Protein AF-A0A7S2DU13-F1 (afdb_monomer)

Sequence (129 aa):
AGAKNSLGYMYENGLGVLPDLTRAVVLYKEAAQAGDAGAQCTLGYFYHVGEGVPQNSKYASALYRRAADQGDPDALYNLGNMFRNGDGVPQSDINAVEMYRRADLRGHAGAQCNLGFMYEHGRGVSRHY

Radius of gyration: 15.71 Å; Cα contacts (8 Å, |Δi|>4): 223; chains: 1; bounding box: 40×24×46 Å

pLDDT: mean 88.92, std 13.11, range [37.81, 98.5]

Organism: NCBI:txid3111310

Foldseek 3Di:
DVVLQVVLVCLCVVPVHDNDNLSSLVSLVVCLVVQNLSSLQVNLVCLCVVPSHRNDQLSSLVSLVSSVVVLNLSSLQVNLVCLCVVRSHRNAQLSSLVSLVSSVVVVNPSSVVVNVVCVVVVGNHDPDD

Mean predicted aligned error: 5.62 Å

InterPro domains:
  IPR006597 Sel1-like repeat [PF08238] (3-36)
  IPR006597 Sel1-like repeat [PF08238] (39-72)
  IPR006597 Sel1-like repeat [PF08238] (73-103)
  IPR006597 Sel1-like repeat [PF08238] (111-127)
  IPR006597 Sel1-like repeat [SM00671] (1-36)
  IPR006597 Sel1-like repeat [SM00671] (37-72)
  IPR006597 Sel1-like repeat [SM00671] (73-108)
  IPR011990 Tetratricopeptide-like helical domain superfamily [G3DSA:1.25.40.10] (1-129)
  IPR050767 Sel1/AlgK [PTHR11102] (3-127)

Solvent-accessible surface area (backbone atoms only — not comparable to full-atom values): 6149 Å² total; per-residue (Å²): 105,66,70,39,36,56,50,16,52,22,18,59,69,36,60,94,40,75,63,33,49,61,60,14,50,52,31,16,51,56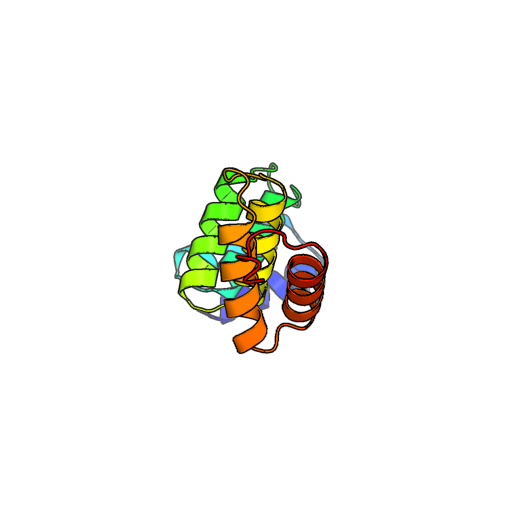,19,29,74,71,63,32,39,68,21,16,27,53,46,13,48,26,19,53,77,32,54,79,40,77,62,33,36,50,59,13,42,55,28,12,48,58,6,29,76,74,63,36,37,68,17,18,33,52,44,13,51,24,17,58,71,34,49,50,40,75,60,31,41,47,59,12,44,54,27,13,52,59,6,32,79,68,68,31,63,72,18,45,54,53,43,50,53,28,59,77,71,50,48,49,47,87,81,83,130

Structure (mmCIF, N/CA/C/O backbone):
data_AF-A0A7S2DU13-F1
#
_entry.id   AF-A0A7S2DU13-F1
#
loop_
_atom_site.group_PDB
_atom_site.id
_atom_site.type_symbol
_atom_site.label_atom_id
_atom_site.label_alt_id
_atom_site.label_comp_id
_atom_site.label_asym_id
_atom_site.label_entity_id
_atom_site.label_seq_id
_atom_site.pdbx_PDB_ins_code
_atom_site.Cartn_x
_atom_site.Cartn_y
_atom_site.Cartn_z
_atom_site.occupancy
_atom_site.B_iso_or_equiv
_atom_site.auth_seq_id
_atom_site.auth_comp_id
_atom_site.auth_asym_id
_atom_site.auth_atom_id
_atom_site.pdbx_PDB_model_num
ATOM 1 N N . ALA A 1 1 ? -16.622 -8.881 8.268 1.00 52.78 1 ALA A N 1
ATOM 2 C CA . ALA A 1 1 ? -15.420 -8.024 8.231 1.00 52.78 1 ALA A CA 1
ATOM 3 C C . ALA A 1 1 ? -15.768 -6.554 7.950 1.00 52.78 1 ALA A C 1
ATOM 5 O O . ALA A 1 1 ? -15.400 -5.715 8.760 1.00 52.78 1 ALA A O 1
ATOM 6 N N . GLY A 1 2 ? -16.580 -6.245 6.927 1.00 63.34 2 GLY A N 1
ATOM 7 C CA . GLY A 1 2 ? -16.814 -4.859 6.472 1.00 63.34 2 GLY A CA 1
ATOM 8 C C . GLY A 1 2 ? -17.403 -3.842 7.468 1.00 63.34 2 GLY A C 1
ATOM 9 O O . GLY A 1 2 ? -17.056 -2.672 7.388 1.00 63.34 2 GLY A O 1
ATOM 10 N N . ALA A 1 3 ? -18.220 -4.245 8.451 1.00 72.00 3 ALA A N 1
ATOM 11 C CA . ALA A 1 3 ? -18.885 -3.287 9.353 1.00 72.00 3 ALA A CA 1
ATOM 12 C C . ALA A 1 3 ? -17.912 -2.442 10.203 1.00 72.00 3 ALA A C 1
ATOM 14 O O . ALA A 1 3 ? -18.176 -1.271 10.466 1.00 72.00 3 ALA A O 1
ATOM 15 N N . LYS A 1 4 ? -16.774 -3.018 10.617 1.00 77.56 4 LYS A N 1
ATOM 16 C CA . LYS A 1 4 ? -15.765 -2.301 11.416 1.00 77.56 4 LYS A CA 1
ATOM 17 C C . LYS A 1 4 ? -14.946 -1.324 10.572 1.00 77.56 4 LYS A C 1
ATOM 19 O O . LYS A 1 4 ? -14.639 -0.241 11.052 1.00 77.56 4 LYS A O 1
ATOM 24 N N . ASN A 1 5 ? -14.651 -1.688 9.323 1.00 72.31 5 ASN A N 1
ATOM 25 C CA . ASN A 1 5 ? -13.990 -0.811 8.356 1.00 72.31 5 ASN A CA 1
ATOM 26 C C . ASN A 1 5 ? -14.880 0.412 8.053 1.00 72.31 5 ASN A C 1
ATOM 28 O O . ASN A 1 5 ? -14.458 1.549 8.239 1.00 72.31 5 ASN A O 1
ATOM 32 N N . SER A 1 6 ? -16.164 0.188 7.747 1.00 74.00 6 SER A N 1
ATOM 33 C CA . SER A 1 6 ? -17.121 1.277 7.507 1.00 74.00 6 SER A CA 1
ATOM 34 C C . SER A 1 6 ? -17.300 2.203 8.715 1.00 74.00 6 SER A C 1
ATOM 36 O O . SER A 1 6 ? -17.376 3.416 8.547 1.00 74.00 6 SER A O 1
ATOM 38 N N . LEU A 1 7 ? -17.331 1.664 9.939 1.00 71.25 7 LEU A N 1
ATOM 39 C CA . LEU A 1 7 ? -17.432 2.486 11.148 1.00 71.25 7 LEU A CA 1
ATOM 40 C C . LEU A 1 7 ? -16.138 3.270 11.429 1.00 71.25 7 LEU A C 1
ATOM 42 O O . LEU A 1 7 ? -16.205 4.420 11.859 1.00 71.25 7 LEU A O 1
ATOM 46 N N . GLY A 1 8 ? -14.972 2.677 11.152 1.00 71.25 8 GLY A N 1
ATOM 47 C CA . GLY A 1 8 ? -13.686 3.377 11.184 1.00 71.25 8 GLY A CA 1
ATOM 48 C C . GLY A 1 8 ? -13.683 4.580 10.241 1.00 71.25 8 GLY A C 1
ATOM 49 O O . GLY A 1 8 ? -13.372 5.686 10.672 1.00 71.25 8 GLY A O 1
ATOM 50 N N . TYR A 1 9 ? -14.158 4.389 9.009 1.00 73.12 9 TYR A N 1
ATOM 51 C CA . TYR A 1 9 ? -14.285 5.451 8.009 1.00 73.12 9 TYR A CA 1
ATOM 52 C C . TYR A 1 9 ? -15.236 6.577 8.446 1.00 73.12 9 TYR A C 1
ATOM 54 O O . TYR A 1 9 ? -14.969 7.755 8.200 1.00 73.12 9 TYR A O 1
ATOM 62 N N . MET A 1 10 ? -16.328 6.239 9.143 1.00 74.75 10 MET A N 1
ATOM 63 C CA . MET A 1 10 ? -17.248 7.235 9.704 1.00 74.75 10 MET A CA 1
ATOM 64 C C . MET A 1 10 ? -16.593 8.075 10.806 1.00 74.75 10 MET A C 1
ATOM 66 O O . MET A 1 10 ? -16.769 9.291 10.810 1.00 74.75 10 M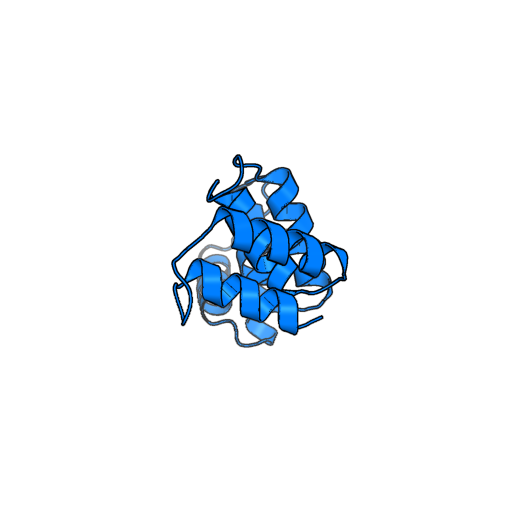ET A O 1
ATOM 70 N N . TYR A 1 11 ? -15.820 7.458 11.708 1.00 73.06 11 TYR A N 1
ATOM 71 C CA . TYR A 1 11 ? -15.066 8.183 12.740 1.00 73.06 11 TYR A CA 1
ATOM 72 C C . TYR A 1 11 ? -13.882 8.975 12.182 1.00 73.06 11 TYR A C 1
ATOM 74 O O . TYR A 1 11 ? -13.514 9.988 12.763 1.00 73.06 11 TYR A O 1
ATOM 82 N N . GLU A 1 12 ? -13.293 8.542 11.072 1.00 64.31 12 GLU A N 1
ATOM 83 C CA . GLU A 1 12 ? -12.244 9.282 10.367 1.00 64.31 12 GLU A CA 1
ATOM 84 C C . GLU A 1 12 ? -12.801 10.557 9.714 1.00 64.31 12 GLU A C 1
ATOM 86 O O . GLU A 1 12 ? -12.249 11.638 9.892 1.00 64.31 12 GLU A O 1
ATOM 91 N N . ASN A 1 13 ? -13.941 10.454 9.023 1.00 72.81 13 ASN A N 1
ATOM 92 C CA . ASN A 1 13 ? -14.504 11.547 8.218 1.00 72.81 13 ASN A CA 1
ATOM 93 C C . ASN A 1 13 ? -15.629 12.333 8.913 1.00 72.81 13 ASN A C 1
ATOM 95 O O . ASN A 1 13 ? -16.211 13.242 8.323 1.00 72.81 13 ASN A O 1
ATOM 99 N N . GLY A 1 14 ? -15.979 11.983 10.152 1.00 61.16 14 GLY A N 1
ATOM 100 C CA . GLY A 1 14 ? -17.073 12.620 10.888 1.00 61.16 14 GLY A CA 1
ATOM 101 C C . GLY A 1 14 ? -18.465 12.370 10.292 1.00 61.16 14 GLY A C 1
ATOM 102 O O . GLY A 1 14 ? -19.366 13.201 10.420 1.00 61.16 14 GLY A O 1
ATOM 103 N N . LEU A 1 15 ? -18.657 11.249 9.593 1.00 58.28 15 LEU A N 1
ATOM 104 C CA . LEU A 1 15 ? -19.912 10.944 8.905 1.00 58.28 15 LEU A CA 1
ATOM 105 C C . LEU A 1 15 ? -20.923 10.375 9.902 1.00 58.28 15 LEU A C 1
ATOM 107 O O . LEU A 1 15 ? -20.907 9.188 10.205 1.00 58.28 15 LEU A O 1
ATOM 111 N N . GLY A 1 16 ? -21.800 11.228 10.436 1.00 45.59 16 GLY A N 1
ATOM 112 C CA . GLY A 1 16 ? -22.842 10.832 11.396 1.00 45.59 16 GLY A CA 1
ATOM 113 C C . GLY A 1 16 ? -22.348 10.595 12.832 1.00 45.59 16 GLY A C 1
ATOM 114 O O . GLY A 1 16 ? -23.154 10.284 13.707 1.00 45.59 16 GLY A O 1
ATOM 115 N N . VAL A 1 17 ? -21.049 10.779 13.088 1.00 58.81 17 VAL A N 1
ATOM 116 C CA . VAL A 1 17 ? -20.391 10.769 14.406 1.00 58.81 17 VAL A CA 1
ATOM 117 C C . VAL A 1 17 ? -19.351 11.891 14.452 1.00 58.81 17 VAL A C 1
ATOM 119 O O . VAL A 1 17 ? -18.876 12.323 13.408 1.00 58.81 17 VAL A O 1
ATOM 122 N N . LEU A 1 18 ? -18.983 12.383 15.640 1.00 54.78 18 LEU A N 1
ATOM 123 C CA . LEU A 1 18 ? -17.847 13.308 15.750 1.00 54.78 18 LEU A CA 1
ATOM 124 C C . LEU A 1 18 ? -16.558 12.599 15.297 1.00 54.78 18 LEU A C 1
ATOM 126 O O . LEU A 1 18 ? -16.382 11.432 15.664 1.00 54.78 18 LEU A O 1
ATOM 130 N N . PRO A 1 19 ? -15.665 13.278 14.551 1.00 72.06 19 PRO A N 1
ATOM 131 C CA . PRO A 1 19 ? -14.370 12.715 14.207 1.00 72.06 19 PRO A CA 1
ATOM 132 C C . PRO A 1 19 ? -13.610 12.253 15.458 1.00 72.06 19 PRO A C 1
ATOM 134 O O . PRO A 1 19 ? -13.406 13.033 16.389 1.00 72.06 19 PRO A O 1
ATOM 137 N N . ASP A 1 20 ? -13.201 10.987 15.485 1.00 81.31 20 ASP A N 1
ATOM 138 C CA . ASP A 1 20 ? -12.404 10.393 16.562 1.00 81.31 20 ASP A CA 1
ATOM 139 C C . ASP A 1 20 ? -11.398 9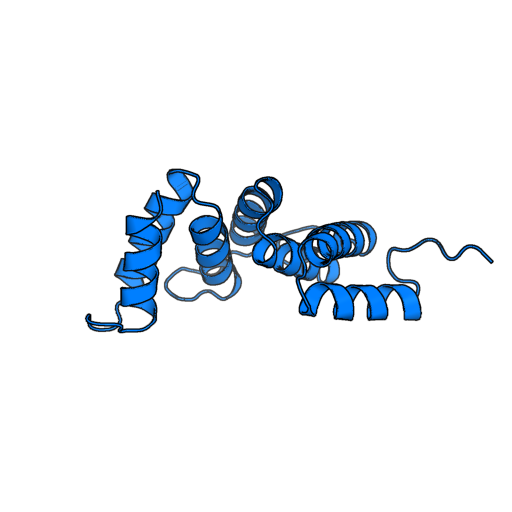.424 15.944 1.00 81.31 20 ASP A C 1
ATOM 141 O O . ASP A 1 20 ? -11.636 8.221 15.789 1.00 81.31 20 ASP A O 1
ATOM 145 N N . LEU A 1 21 ? -10.247 9.980 15.573 1.00 78.50 21 LEU A N 1
ATOM 146 C CA . LEU A 1 21 ? -9.179 9.234 14.924 1.00 78.50 21 LEU A CA 1
ATOM 147 C C . LEU A 1 21 ? -8.642 8.103 15.818 1.00 78.50 21 LEU A C 1
ATOM 149 O O . LEU A 1 21 ? -8.261 7.046 15.322 1.00 78.50 21 LEU A O 1
ATOM 153 N N . THR A 1 22 ? -8.661 8.275 17.145 1.00 84.44 22 THR A N 1
ATOM 154 C CA . THR A 1 22 ? -8.242 7.225 18.083 1.00 84.44 22 THR A CA 1
ATOM 155 C C . THR A 1 22 ? -9.183 6.023 18.012 1.00 84.44 22 THR A C 1
ATOM 157 O O . THR A 1 22 ? -8.715 4.884 17.921 1.00 84.44 22 THR A O 1
ATOM 160 N N . ARG A 1 23 ? -10.502 6.246 17.989 1.00 85.06 23 ARG A N 1
ATOM 161 C CA . ARG A 1 23 ? -11.485 5.166 17.802 1.00 85.06 23 ARG A CA 1
ATOM 162 C C . ARG A 1 23 ? -11.418 4.556 16.408 1.00 85.06 23 ARG A C 1
ATOM 164 O O . ARG A 1 23 ? -11.488 3.331 16.299 1.00 85.06 23 ARG A O 1
ATOM 171 N N . ALA A 1 24 ? -11.228 5.368 15.368 1.00 86.62 24 ALA A N 1
ATOM 172 C CA . ALA A 1 24 ? -11.055 4.877 14.004 1.00 86.62 24 ALA A CA 1
ATOM 173 C C . ALA A 1 24 ? -9.872 3.898 13.919 1.00 86.62 24 ALA A C 1
ATOM 175 O O . ALA A 1 24 ? -10.039 2.759 13.483 1.00 86.62 24 ALA A O 1
ATOM 176 N N . VAL A 1 25 ? -8.702 4.283 14.442 1.00 88.75 25 VAL A N 1
ATOM 177 C CA . VAL A 1 25 ? -7.501 3.433 14.498 1.00 88.75 25 VAL A CA 1
ATOM 178 C C . VAL A 1 25 ? -7.767 2.108 15.214 1.00 88.75 25 VAL A C 1
ATOM 180 O O . VAL A 1 25 ? -7.293 1.066 14.760 1.00 88.75 25 VAL A O 1
ATOM 183 N N . VAL A 1 26 ? -8.502 2.115 16.331 1.00 91.81 26 VAL A N 1
ATOM 184 C CA . VAL A 1 26 ? -8.846 0.879 17.056 1.00 91.81 26 VAL A CA 1
ATOM 185 C C . VAL A 1 26 ? -9.705 -0.041 16.186 1.00 91.81 26 VAL A C 1
ATOM 187 O O . VAL A 1 26 ? -9.383 -1.221 16.046 1.00 91.81 26 VAL A O 1
ATOM 190 N N . LEU A 1 27 ? -10.738 0.493 15.532 1.00 91.25 27 LEU A N 1
ATOM 191 C CA . LEU A 1 27 ? -11.609 -0.284 14.647 1.00 91.25 27 LEU A CA 1
ATOM 192 C C . LEU A 1 27 ? -10.855 -0.849 13.438 1.00 91.25 27 LEU A C 1
ATOM 194 O O . LEU A 1 27 ? -11.025 -2.025 13.104 1.00 91.25 27 LEU A O 1
ATOM 198 N N . TYR A 1 28 ? -9.974 -0.055 12.824 1.00 92.31 28 TYR A N 1
ATOM 199 C CA . TYR A 1 28 ? -9.125 -0.522 11.730 1.00 92.31 28 TYR A CA 1
ATOM 200 C C . TYR A 1 28 ? -8.126 -1.586 12.189 1.00 92.31 28 TYR A C 1
ATOM 202 O O . TYR A 1 28 ? -7.918 -2.555 11.465 1.00 92.31 28 TYR A O 1
ATOM 210 N N . LYS A 1 29 ? -7.553 -1.484 13.399 1.00 93.62 29 LYS A N 1
ATOM 211 C CA . LYS A 1 29 ? -6.708 -2.549 13.975 1.00 93.62 29 LYS A CA 1
ATOM 212 C C . LYS A 1 29 ? -7.465 -3.864 14.092 1.00 93.62 29 LYS A C 1
ATOM 214 O O . LYS A 1 29 ? -6.955 -4.891 13.650 1.00 93.62 29 LYS A O 1
ATOM 219 N N . GLU A 1 30 ? -8.675 -3.836 14.637 1.00 94.56 30 GLU A N 1
ATOM 220 C CA . GLU A 1 30 ? -9.496 -5.039 14.779 1.00 94.56 30 GLU A CA 1
ATOM 221 C C . GLU A 1 30 ? -9.900 -5.631 13.421 1.00 94.56 30 GLU A C 1
ATOM 223 O O . GLU A 1 30 ? -9.832 -6.845 13.226 1.00 94.56 30 GLU A O 1
ATOM 228 N N . ALA A 1 31 ? -10.303 -4.792 12.464 1.00 93.12 31 ALA A N 1
ATOM 229 C CA . ALA A 1 31 ? -10.669 -5.234 11.120 1.00 93.12 31 ALA A CA 1
ATOM 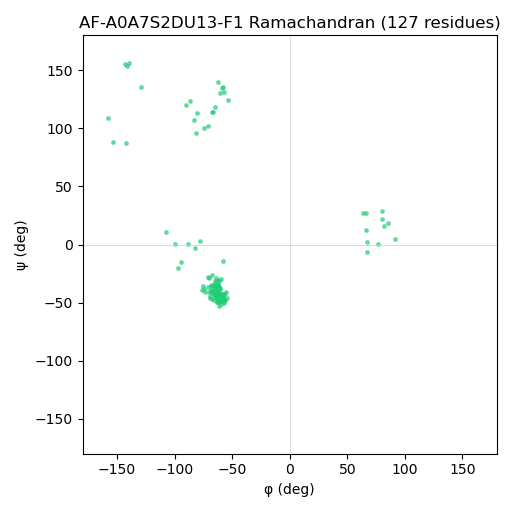230 C C . ALA A 1 31 ? -9.460 -5.796 10.352 1.00 93.12 31 ALA A C 1
ATOM 232 O O . ALA A 1 31 ? -9.559 -6.859 9.737 1.00 93.12 31 ALA A O 1
ATOM 233 N N . ALA A 1 32 ? -8.298 -5.147 10.457 1.00 93.94 32 ALA A N 1
ATOM 234 C CA . ALA A 1 32 ? -7.062 -5.599 9.832 1.00 93.94 32 ALA A CA 1
ATOM 235 C C . ALA A 1 32 ? -6.584 -6.945 10.400 1.00 93.94 32 ALA A C 1
ATOM 237 O O . ALA A 1 32 ? -6.129 -7.808 9.644 1.00 93.94 32 ALA A O 1
ATOM 238 N N . GLN A 1 33 ? -6.721 -7.145 11.718 1.00 94.81 33 GLN A N 1
ATOM 239 C CA . GLN A 1 33 ? -6.466 -8.428 12.385 1.00 94.81 33 GLN A CA 1
ATOM 240 C C . GLN A 1 33 ? -7.441 -9.521 11.936 1.00 94.81 33 GLN A C 1
ATOM 242 O O . GLN A 1 33 ? -7.044 -10.677 11.821 1.00 94.81 33 GLN A O 1
ATOM 247 N N . ALA A 1 34 ? -8.688 -9.158 11.628 1.00 95.25 34 ALA A N 1
ATOM 248 C CA . ALA A 1 34 ? -9.685 -10.064 11.060 1.00 95.25 34 ALA A CA 1
ATOM 249 C C . ALA A 1 34 ? -9.495 -10.336 9.553 1.00 95.25 34 ALA A C 1
ATOM 251 O O . ALA A 1 34 ? -10.313 -11.037 8.958 1.00 95.25 34 ALA A O 1
ATOM 252 N N . GLY A 1 35 ? -8.440 -9.796 8.933 1.00 94.00 35 GLY A N 1
ATOM 253 C CA . GLY A 1 35 ? -8.093 -10.048 7.535 1.00 94.00 35 GLY A CA 1
ATOM 254 C C . GLY A 1 35 ? -8.681 -9.061 6.527 1.00 94.00 35 GLY A C 1
ATOM 255 O O . GLY A 1 35 ? -8.474 -9.251 5.339 1.00 94.00 35 GLY A O 1
ATOM 256 N N . ASP A 1 36 ? -9.377 -8.005 6.954 1.00 96.81 36 ASP A N 1
ATOM 257 C CA . ASP A 1 36 ? -9.971 -7.027 6.033 1.00 96.81 36 ASP A CA 1
ATOM 258 C C . ASP A 1 36 ? -8.882 -6.239 5.279 1.00 96.81 36 ASP A C 1
ATOM 260 O O . ASP A 1 36 ? -8.107 -5.502 5.893 1.00 96.81 36 ASP A O 1
ATOM 264 N N . ALA A 1 37 ? -8.802 -6.416 3.955 1.00 95.75 37 ALA A N 1
ATOM 265 C CA . ALA A 1 37 ? -7.757 -5.813 3.123 1.00 95.75 37 ALA A CA 1
ATOM 266 C C . ALA A 1 37 ? -7.812 -4.276 3.122 1.00 95.75 37 ALA A C 1
ATOM 268 O O . ALA A 1 37 ? -6.774 -3.631 3.261 1.00 95.75 37 ALA A O 1
ATOM 269 N N . GLY A 1 38 ? -9.015 -3.696 3.059 1.00 92.44 38 GLY A N 1
ATOM 270 C CA . GLY A 1 38 ? -9.197 -2.246 3.119 1.00 92.44 38 GLY A CA 1
ATOM 271 C C . GLY A 1 38 ? -8.719 -1.682 4.457 1.00 92.44 38 GLY A C 1
ATOM 272 O O . GLY A 1 38 ? -7.929 -0.746 4.488 1.00 92.44 38 GLY A O 1
ATOM 273 N N . ALA A 1 39 ? -9.087 -2.316 5.574 1.00 95.31 39 ALA A N 1
ATOM 274 C CA . ALA A 1 39 ? -8.605 -1.900 6.888 1.00 95.31 39 ALA A CA 1
ATOM 275 C C . ALA A 1 39 ? -7.088 -2.077 7.057 1.00 95.31 39 ALA A C 1
ATOM 277 O O . ALA A 1 39 ? -6.449 -1.265 7.722 1.00 95.31 39 ALA A O 1
ATOM 278 N N . GLN A 1 40 ? -6.494 -3.121 6.469 1.00 98.12 40 GLN A N 1
ATOM 279 C CA . GLN A 1 40 ? -5.038 -3.279 6.425 1.00 98.12 40 GLN A CA 1
ATOM 280 C C . GLN A 1 40 ? -4.383 -2.139 5.636 1.00 98.12 40 GLN A C 1
ATOM 282 O O . GLN A 1 40 ? -3.382 -1.596 6.100 1.00 98.12 40 GLN A O 1
ATOM 287 N N . CYS A 1 41 ? -4.959 -1.743 4.497 1.00 96.81 41 CYS A N 1
ATOM 288 C CA . CYS A 1 41 ? -4.491 -0.609 3.706 1.00 96.81 41 CYS A CA 1
ATOM 289 C C . CYS A 1 41 ? -4.579 0.705 4.503 1.00 96.81 41 CYS A C 1
ATOM 291 O O . CYS A 1 41 ? -3.560 1.365 4.705 1.00 96.81 41 CYS A O 1
ATOM 293 N N . THR A 1 42 ? -5.746 1.036 5.064 1.00 95.50 42 THR A N 1
ATOM 294 C CA . THR A 1 42 ? -5.948 2.275 5.836 1.00 95.50 42 THR A CA 1
ATOM 295 C C . THR A 1 42 ? -5.088 2.330 7.096 1.00 95.50 42 THR A C 1
ATOM 297 O O . THR A 1 42 ? -4.451 3.341 7.386 1.00 95.50 42 THR A O 1
ATOM 300 N N . LEU A 1 43 ? -4.982 1.224 7.838 1.00 95.62 43 LEU A N 1
ATOM 301 C CA . LEU A 1 43 ? -4.092 1.168 8.995 1.00 95.62 43 LEU A CA 1
ATOM 302 C C . LEU A 1 43 ? -2.621 1.310 8.576 1.00 95.62 43 LEU A C 1
ATOM 304 O O . LEU A 1 43 ? -1.838 1.943 9.286 1.00 95.62 43 LEU A O 1
ATOM 308 N N . GLY A 1 44 ? -2.247 0.741 7.426 1.00 97.00 44 GLY A N 1
ATOM 309 C CA . GLY A 1 44 ? -0.937 0.933 6.813 1.00 97.00 44 GLY A CA 1
ATOM 310 C C . GLY A 1 44 ? -0.654 2.409 6.546 1.00 97.00 44 GLY A C 1
ATOM 311 O O . GLY A 1 44 ? 0.418 2.891 6.907 1.00 97.00 44 GLY A O 1
ATOM 312 N N . TYR A 1 45 ? -1.635 3.144 6.018 1.00 95.50 45 TYR A N 1
ATOM 313 C CA . TYR A 1 45 ? -1.547 4.590 5.814 1.00 95.50 45 TYR A CA 1
ATOM 314 C C . TYR A 1 45 ? -1.307 5.342 7.121 1.00 95.50 45 TYR A C 1
ATOM 316 O O . TYR A 1 45 ? -0.315 6.064 7.220 1.00 95.50 45 TYR A O 1
ATOM 324 N N . PHE A 1 46 ? -2.104 5.092 8.161 1.00 94.56 46 PHE A N 1
ATOM 325 C CA . PHE A 1 46 ? -1.923 5.750 9.459 1.00 94.56 46 PHE A CA 1
ATOM 326 C C . PHE A 1 46 ? -0.539 5.522 10.065 1.00 94.56 46 PHE A C 1
ATOM 328 O O . PHE A 1 46 ? 0.091 6.470 10.530 1.00 94.56 46 PHE A O 1
ATOM 335 N N . TYR A 1 47 ? -0.004 4.299 9.999 1.00 96.69 47 TYR A N 1
ATOM 336 C CA . TYR A 1 47 ? 1.372 4.046 10.432 1.00 96.69 47 TYR A CA 1
ATOM 337 C C . TYR A 1 47 ? 2.421 4.656 9.496 1.00 96.69 47 TYR A C 1
ATOM 339 O O . TYR A 1 47 ? 3.509 4.991 9.956 1.00 96.69 47 TYR A O 1
ATOM 347 N N . HIS A 1 48 ? 2.136 4.813 8.205 1.00 94.88 48 HIS A N 1
ATOM 348 C CA . HIS A 1 48 ? 3.070 5.416 7.258 1.00 94.88 48 HIS A CA 1
ATOM 349 C C . HIS A 1 48 ? 3.253 6.918 7.509 1.00 94.88 48 HIS A C 1
ATOM 351 O O . HIS A 1 48 ? 4.390 7.391 7.520 1.00 94.88 48 HIS A O 1
ATOM 357 N N . VAL A 1 49 ? 2.156 7.645 7.750 1.00 92.31 49 VAL A N 1
ATOM 358 C CA . VAL A 1 49 ? 2.176 9.104 7.960 1.00 92.31 49 VAL A CA 1
ATOM 359 C C . VAL A 1 49 ? 2.241 9.514 9.437 1.00 92.31 49 VAL A C 1
ATOM 361 O O . VAL A 1 49 ? 2.579 10.653 9.738 1.00 92.31 49 VAL A O 1
ATOM 364 N N . GLY A 1 50 ? 1.964 8.593 10.366 1.00 91.25 50 GLY A N 1
ATOM 365 C CA . GLY A 1 50 ? 1.940 8.868 11.806 1.00 91.25 50 GLY A CA 1
ATOM 366 C C . GLY A 1 50 ? 0.651 9.536 12.300 1.00 91.25 50 GLY A C 1
ATOM 367 O O . GLY A 1 50 ? 0.685 10.290 13.271 1.00 91.25 50 GLY A O 1
ATOM 368 N N . GLU A 1 51 ? -0.483 9.292 11.639 1.00 85.56 51 GLU A N 1
ATOM 369 C CA . GLU A 1 51 ? -1.775 9.881 1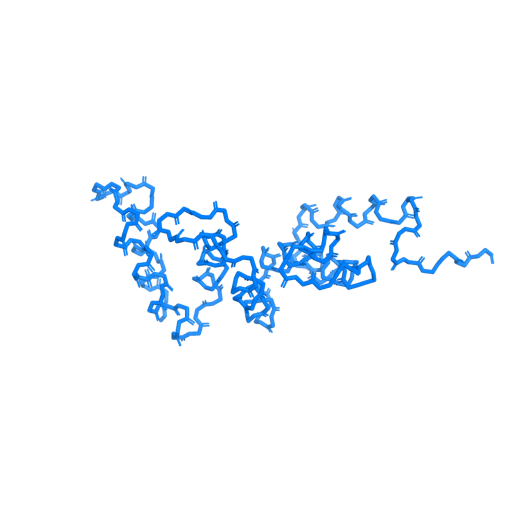2.008 1.00 85.56 51 GLU A CA 1
ATOM 370 C C . GLU A 1 51 ? -2.506 8.976 13.003 1.00 85.56 51 GLU A C 1
ATOM 372 O O . GLU A 1 51 ? -2.764 7.807 12.724 1.00 85.56 51 GLU A O 1
ATOM 377 N N . GLY A 1 52 ? -2.807 9.478 14.203 1.00 85.50 52 GLY A N 1
ATOM 378 C CA . GLY A 1 52 ? -3.506 8.704 15.243 1.00 85.50 52 GLY A CA 1
ATOM 379 C C . GLY A 1 52 ? -2.705 7.530 15.832 1.00 85.50 52 GLY A C 1
ATOM 380 O O . GLY A 1 52 ? -3.134 6.919 16.813 1.00 85.50 52 GLY A O 1
ATOM 381 N N . VAL A 1 53 ? -1.528 7.229 15.279 1.00 91.56 53 VAL A N 1
ATOM 382 C CA . VAL A 1 53 ? -0.542 6.252 15.757 1.00 91.56 53 VAL A CA 1
ATOM 383 C C . VAL A 1 53 ? 0.874 6.792 15.547 1.00 91.56 53 VAL A C 1
ATOM 385 O O . VAL A 1 53 ? 1.096 7.564 14.620 1.00 91.56 53 VAL A O 1
ATOM 388 N N . PRO A 1 54 ? 1.869 6.368 16.348 1.00 94.81 54 PRO A N 1
ATO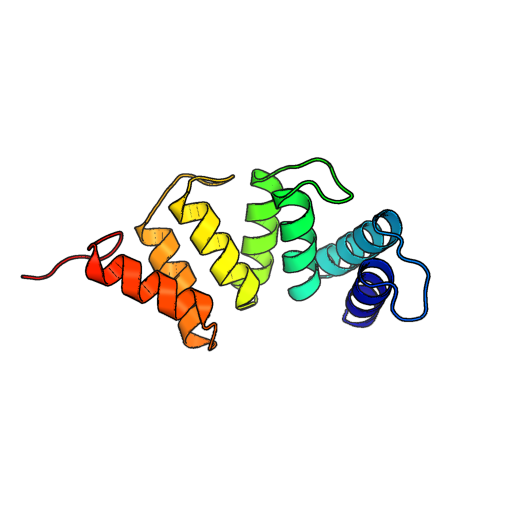M 389 C CA . PRO A 1 54 ? 3.261 6.690 16.063 1.00 94.81 54 PRO A CA 1
ATOM 390 C C . PRO A 1 54 ? 3.679 6.170 14.687 1.00 94.81 54 PRO A C 1
ATOM 392 O O . PRO A 1 54 ? 3.406 5.013 14.351 1.00 94.81 54 PRO A O 1
ATOM 395 N N . GLN A 1 55 ? 4.374 7.010 13.922 1.00 95.69 55 GLN A N 1
ATOM 396 C CA . GLN A 1 55 ? 4.868 6.647 12.600 1.00 95.69 55 GLN A CA 1
ATOM 397 C C . GLN A 1 55 ? 5.760 5.398 12.667 1.00 95.69 55 GLN A C 1
ATOM 399 O O . GLN A 1 55 ? 6.671 5.296 13.491 1.00 95.69 55 GLN A O 1
ATOM 404 N N . ASN A 1 56 ? 5.500 4.436 11.785 1.00 98.00 56 ASN A N 1
ATOM 405 C CA . ASN A 1 56 ? 6.262 3.205 11.652 1.00 98.00 56 ASN A CA 1
ATOM 406 C C . ASN A 1 56 ? 6.159 2.646 10.225 1.00 98.00 56 ASN A C 1
ATOM 408 O O . ASN A 1 56 ? 5.332 1.778 9.932 1.00 98.00 56 ASN A O 1
ATOM 412 N N . SER A 1 57 ? 7.056 3.092 9.343 1.00 97.31 57 SER A N 1
ATOM 413 C CA . SER A 1 57 ? 7.066 2.676 7.935 1.00 97.31 57 SER A CA 1
ATOM 414 C C . SER A 1 57 ? 7.297 1.171 7.748 1.00 97.31 57 SER A C 1
ATOM 416 O O . SER A 1 57 ? 6.772 0.587 6.806 1.00 97.31 57 SER A O 1
ATOM 418 N N . LYS A 1 58 ? 8.035 0.500 8.648 1.00 98.06 58 LYS A N 1
ATOM 419 C CA . LYS A 1 58 ? 8.227 -0.963 8.575 1.00 98.06 58 LYS A CA 1
ATOM 420 C C . LYS A 1 58 ? 6.936 -1.726 8.863 1.00 98.06 58 LYS A C 1
ATOM 422 O O . LYS A 1 58 ? 6.665 -2.750 8.246 1.00 98.06 58 LYS A O 1
ATOM 427 N N . TYR A 1 59 ? 6.145 -1.250 9.820 1.00 97.75 59 TYR A N 1
ATOM 428 C CA . TYR A 1 59 ? 4.859 -1.871 10.117 1.00 97.75 59 TYR A CA 1
ATOM 429 C C . TYR A 1 59 ? 3.818 -1.546 9.038 1.00 97.75 59 TYR A C 1
ATOM 431 O O . TYR A 1 59 ? 3.070 -2.429 8.623 1.00 97.75 59 TYR A O 1
ATOM 439 N N . ALA A 1 60 ? 3.834 -0.316 8.517 1.00 97.94 60 ALA A N 1
ATOM 440 C CA . ALA A 1 60 ? 3.009 0.083 7.382 1.00 97.94 60 ALA A CA 1
ATOM 441 C C . ALA A 1 60 ? 3.259 -0.792 6.144 1.00 97.94 60 ALA A C 1
ATOM 443 O O . ALA A 1 60 ? 2.308 -1.323 5.574 1.00 97.94 60 ALA A O 1
ATOM 444 N N . SER A 1 61 ? 4.522 -1.032 5.770 1.00 98.12 61 SER A N 1
ATOM 445 C CA . SER A 1 61 ? 4.845 -1.883 4.617 1.00 98.12 61 SER A CA 1
ATOM 446 C C . SER A 1 61 ? 4.373 -3.328 4.793 1.00 98.12 61 SER A C 1
ATOM 448 O O . SER A 1 61 ? 3.924 -3.951 3.830 1.00 98.12 61 SER A O 1
ATOM 450 N N . ALA A 1 62 ? 4.410 -3.858 6.019 1.00 98.38 62 ALA A N 1
ATOM 451 C CA . ALA A 1 62 ? 3.876 -5.180 6.330 1.00 98.38 62 ALA A CA 1
ATOM 452 C C . ALA A 1 62 ? 2.345 -5.239 6.191 1.00 98.38 62 ALA A C 1
ATOM 454 O O . ALA A 1 62 ? 1.815 -6.229 5.685 1.00 98.38 62 ALA A O 1
ATOM 455 N N . LEU A 1 63 ? 1.630 -4.192 6.610 1.00 98.38 63 LEU A N 1
ATOM 456 C CA . LEU A 1 63 ? 0.179 -4.091 6.438 1.00 98.38 63 LEU A CA 1
ATOM 457 C C . LEU A 1 63 ? -0.209 -3.958 4.962 1.00 98.38 63 LEU A C 1
ATOM 459 O O . LEU A 1 63 ? -1.051 -4.722 4.491 1.00 98.38 63 LEU A O 1
ATOM 463 N N . TYR A 1 64 ? 0.467 -3.084 4.212 1.00 98.44 64 TYR A N 1
ATOM 464 C CA . TYR A 1 64 ? 0.249 -2.972 2.772 1.00 98.44 64 TYR A CA 1
ATOM 465 C C . TYR A 1 64 ? 0.564 -4.269 2.039 1.00 98.44 64 TYR A C 1
ATOM 467 O O . TYR A 1 64 ? -0.176 -4.629 1.134 1.00 98.44 64 TYR A O 1
ATOM 475 N N . ARG A 1 65 ? 1.602 -5.019 2.439 1.00 98.38 65 ARG A N 1
ATOM 476 C CA . ARG A 1 65 ? 1.876 -6.344 1.861 1.00 98.38 65 ARG A CA 1
ATOM 477 C C . ARG A 1 65 ? 0.684 -7.281 2.021 1.00 98.38 65 ARG A C 1
ATOM 479 O O . ARG A 1 65 ? 0.263 -7.881 1.042 1.00 98.38 65 ARG A O 1
ATOM 486 N N . ARG A 1 66 ? 0.120 -7.371 3.229 1.00 98.12 66 ARG A N 1
ATOM 487 C CA . ARG A 1 66 ? -1.031 -8.245 3.504 1.00 98.12 66 ARG A CA 1
ATOM 488 C C . ARG A 1 66 ? -2.254 -7.857 2.672 1.00 98.12 66 ARG A C 1
ATOM 490 O O . ARG A 1 66 ? -2.900 -8.738 2.116 1.00 98.12 66 ARG A O 1
ATOM 497 N N . ALA A 1 67 ? -2.538 -6.563 2.538 1.00 97.88 67 ALA A N 1
ATOM 498 C CA . ALA A 1 67 ? -3.629 -6.079 1.692 1.00 97.88 67 ALA A CA 1
ATOM 499 C C . ALA A 1 67 ? -3.347 -6.316 0.193 1.00 97.88 67 ALA A C 1
ATOM 501 O O . ALA A 1 67 ? -4.211 -6.782 -0.548 1.00 97.88 67 ALA A O 1
ATOM 502 N N . ALA A 1 68 ? -2.109 -6.087 -0.250 1.00 97.31 68 ALA A N 1
ATOM 503 C CA . ALA A 1 68 ? -1.660 -6.311 -1.621 1.00 97.31 68 ALA A CA 1
ATOM 504 C C . ALA A 1 68 ? -1.717 -7.790 -2.039 1.00 97.31 68 ALA A C 1
ATOM 506 O O . ALA A 1 68 ? -2.040 -8.097 -3.191 1.00 97.31 68 ALA A O 1
ATOM 507 N N . ASP A 1 69 ? -1.430 -8.711 -1.117 1.00 97.56 69 ASP A N 1
ATOM 508 C CA . ASP A 1 69 ? -1.553 -10.157 -1.331 1.00 97.56 69 ASP A CA 1
ATOM 509 C C . ASP A 1 69 ? -3.020 -10.587 -1.490 1.00 97.56 69 ASP A C 1
ATOM 511 O O . ASP A 1 69 ? -3.308 -11.537 -2.214 1.00 97.56 69 ASP A O 1
ATOM 515 N N . GLN A 1 70 ? -3.955 -9.828 -0.912 1.00 97.06 70 GLN A N 1
ATOM 516 C CA . GLN A 1 70 ? -5.397 -9.963 -1.153 1.00 97.06 70 GLN A CA 1
ATOM 517 C C . GLN A 1 70 ? -5.870 -9.238 -2.426 1.00 97.06 70 GLN A C 1
ATOM 519 O O . GLN A 1 70 ? -7.034 -9.337 -2.808 1.00 97.06 70 GLN A O 1
ATOM 524 N N . GLY A 1 71 ? -4.966 -8.542 -3.118 1.00 94.75 71 GLY A N 1
ATOM 525 C CA . GLY A 1 71 ? -5.250 -7.851 -4.370 1.00 94.75 71 GLY A CA 1
ATOM 526 C C . GLY A 1 71 ? -5.822 -6.446 -4.211 1.00 94.75 71 GLY A C 1
ATOM 527 O O . GLY A 1 71 ? -6.386 -5.949 -5.182 1.00 94.75 71 GLY A O 1
ATOM 528 N N . ASP A 1 72 ? -5.676 -5.813 -3.046 1.00 97.44 72 ASP A N 1
ATOM 529 C CA . ASP A 1 72 ? -6.075 -4.418 -2.846 1.00 97.44 72 ASP A CA 1
ATOM 530 C C . ASP A 1 72 ? -5.213 -3.471 -3.719 1.00 97.44 72 ASP A C 1
ATOM 532 O O . ASP A 1 72 ? -3.980 -3.472 -3.593 1.00 97.44 72 ASP A O 1
ATOM 536 N N . PRO A 1 73 ? -5.817 -2.712 -4.656 1.00 96.31 73 PRO A N 1
ATOM 537 C CA . PRO A 1 73 ? -5.077 -1.897 -5.618 1.00 96.31 73 PRO A CA 1
ATOM 538 C C . PRO A 1 73 ? -4.355 -0.707 -4.974 1.00 96.31 73 PRO A C 1
ATOM 540 O O . PRO A 1 73 ? -3.240 -0.386 -5.394 1.00 96.31 73 PRO A O 1
ATOM 543 N N . ASP A 1 74 ? -4.940 -0.099 -3.941 1.00 96.62 74 ASP A N 1
ATOM 544 C CA . ASP A 1 74 ? -4.343 1.035 -3.230 1.00 96.62 74 ASP A CA 1
ATOM 545 C C . ASP A 1 74 ? -3.131 0.574 -2.414 1.00 96.62 74 ASP A C 1
ATOM 547 O O . ASP A 1 74 ? -2.071 1.204 -2.432 1.00 96.62 74 ASP A O 1
ATOM 551 N N . ALA A 1 75 ? -3.230 -0.585 -1.759 1.00 97.94 75 ALA A N 1
ATOM 552 C CA . ALA A 1 75 ? -2.118 -1.187 -1.036 1.00 97.94 75 ALA A CA 1
ATOM 553 C C . ALA A 1 75 ? -0.971 -1.582 -1.972 1.00 97.94 75 ALA A C 1
ATOM 555 O O . ALA A 1 75 ? 0.195 -1.360 -1.639 1.00 97.94 75 ALA A O 1
ATOM 556 N N . LEU A 1 76 ? -1.281 -2.130 -3.153 1.00 98.50 76 LEU A N 1
ATOM 557 C CA . LEU A 1 76 ? -0.285 -2.408 -4.190 1.00 98.50 76 LEU A CA 1
ATOM 558 C C . LEU A 1 76 ? 0.426 -1.122 -4.627 1.00 98.50 76 LEU A C 1
ATOM 560 O O . LEU A 1 76 ? 1.656 -1.079 -4.663 1.00 98.50 76 LEU A O 1
ATOM 564 N N . TYR A 1 77 ? -0.323 -0.056 -4.907 1.00 98.25 77 TYR A N 1
ATOM 565 C CA . TYR A 1 77 ? 0.245 1.236 -5.281 1.00 98.25 77 TYR A CA 1
ATOM 566 C C . TYR A 1 77 ? 1.139 1.824 -4.176 1.00 98.25 77 TYR A C 1
ATOM 568 O O . TYR A 1 77 ? 2.285 2.204 -4.436 1.00 98.25 77 TYR A O 1
ATOM 576 N N . ASN A 1 78 ? 0.659 1.842 -2.931 1.00 98.00 78 ASN A N 1
ATOM 577 C CA . ASN A 1 78 ? 1.397 2.375 -1.787 1.00 98.00 78 ASN A CA 1
ATOM 578 C C . ASN A 1 78 ? 2.670 1.574 -1.501 1.00 98.00 78 ASN A C 1
ATOM 580 O O . ASN A 1 78 ? 3.736 2.155 -1.294 1.00 98.00 78 ASN A O 1
ATOM 584 N N . LEU A 1 79 ? 2.604 0.246 -1.578 1.00 98.19 79 LEU A N 1
ATOM 585 C CA . LEU A 1 79 ? 3.775 -0.612 -1.434 1.00 98.19 79 LEU A CA 1
ATOM 586 C C . LEU A 1 79 ? 4.785 -0.412 -2.576 1.00 98.19 79 LEU A C 1
ATOM 588 O O . LEU A 1 79 ? 5.994 -0.461 -2.342 1.00 98.19 79 LEU A O 1
ATOM 592 N N . GLY A 1 80 ? 4.308 -0.140 -3.795 1.00 97.88 80 GLY A N 1
ATOM 593 C CA . GLY A 1 80 ? 5.152 0.261 -4.920 1.00 97.88 80 GLY A CA 1
ATOM 594 C C . GLY A 1 80 ? 5.910 1.562 -4.646 1.00 97.88 80 GLY A C 1
ATOM 595 O O . GLY A 1 80 ? 7.121 1.625 -4.869 1.00 97.88 80 GLY A O 1
ATOM 596 N N . ASN A 1 81 ? 5.237 2.571 -4.082 1.00 97.75 81 ASN A N 1
ATOM 597 C CA . ASN A 1 81 ? 5.879 3.825 -3.670 1.00 97.75 81 ASN A CA 1
ATOM 598 C C . ASN A 1 81 ? 6.943 3.584 -2.591 1.00 97.75 81 ASN A C 1
ATOM 600 O O . ASN A 1 81 ? 8.059 4.088 -2.713 1.00 97.75 81 ASN A O 1
ATOM 604 N N . MET A 1 82 ? 6.637 2.758 -1.586 1.00 98.19 82 MET A N 1
ATOM 605 C CA . MET A 1 82 ? 7.588 2.417 -0.523 1.00 98.19 82 MET A CA 1
ATOM 606 C C . MET A 1 82 ? 8.840 1.730 -1.070 1.00 98.19 82 MET A C 1
ATOM 608 O O . MET A 1 82 ? 9.950 2.091 -0.692 1.00 98.19 82 MET A O 1
ATOM 612 N N . PHE A 1 83 ? 8.694 0.796 -2.014 1.00 98.38 83 PHE A N 1
ATOM 613 C CA . PHE A 1 83 ? 9.845 0.195 -2.689 1.00 98.38 83 PHE A CA 1
ATOM 614 C C . PHE A 1 83 ? 10.638 1.193 -3.527 1.00 98.38 83 PHE A C 1
ATOM 616 O O . PHE A 1 83 ? 11.864 1.147 -3.516 1.00 98.38 83 PHE A O 1
ATOM 623 N N . ARG A 1 84 ? 9.974 2.105 -4.242 1.00 96.62 84 ARG A N 1
ATOM 624 C CA . ARG A 1 84 ? 10.660 3.116 -5.058 1.00 96.62 84 ARG A CA 1
ATOM 625 C C . ARG A 1 84 ? 11.525 4.051 -4.207 1.00 96.62 84 ARG A C 1
ATOM 627 O O . ARG A 1 84 ? 12.582 4.480 -4.671 1.00 96.62 84 ARG A O 1
ATOM 634 N N . ASN A 1 85 ? 11.071 4.355 -2.993 1.00 95.81 85 ASN A N 1
ATOM 635 C CA . ASN A 1 85 ? 11.705 5.315 -2.091 1.00 95.81 85 ASN A CA 1
ATOM 636 C C . ASN A 1 85 ? 12.622 4.667 -1.036 1.00 95.81 85 ASN A C 1
ATOM 638 O O . ASN A 1 85 ? 13.481 5.345 -0.484 1.00 95.81 85 ASN A O 1
ATOM 642 N N . GLY A 1 86 ? 12.458 3.372 -0.749 1.00 96.81 86 GLY A N 1
ATOM 643 C CA . GLY A 1 86 ? 13.145 2.706 0.363 1.00 96.81 86 GLY A CA 1
ATOM 644 C C . GLY A 1 86 ? 12.497 2.944 1.735 1.00 96.81 86 GLY A C 1
ATOM 645 O O . GLY A 1 86 ? 13.152 2.807 2.770 1.00 96.81 86 GLY A O 1
ATOM 646 N N . ASP A 1 87 ? 11.211 3.298 1.767 1.00 95.50 87 ASP A N 1
ATOM 647 C CA . ASP A 1 87 ? 10.497 3.641 2.997 1.00 95.50 87 ASP A CA 1
ATOM 648 C C . ASP A 1 87 ? 10.006 2.374 3.696 1.00 95.50 87 ASP A C 1
ATOM 650 O O . ASP A 1 87 ? 9.083 1.709 3.239 1.00 95.50 87 ASP A O 1
ATOM 654 N N . GLY A 1 88 ? 10.630 1.990 4.812 1.00 94.06 88 GLY A N 1
ATOM 655 C CA . GLY A 1 88 ? 10.224 0.799 5.575 1.00 94.06 88 GLY A CA 1
ATOM 656 C C . GLY A 1 88 ? 10.457 -0.546 4.867 1.00 94.06 88 GLY A C 1
ATOM 657 O O . GLY A 1 88 ? 10.136 -1.592 5.435 1.00 94.06 88 GLY A O 1
ATOM 658 N N . VAL A 1 89 ? 11.035 -0.528 3.665 1.00 97.31 89 VAL A N 1
ATOM 659 C CA . VAL A 1 89 ? 11.498 -1.672 2.866 1.00 97.31 89 VAL A CA 1
ATOM 660 C C . VAL A 1 89 ? 12.789 -1.280 2.141 1.00 97.31 89 VAL A C 1
ATOM 662 O O . VAL A 1 89 ? 12.996 -0.097 1.895 1.00 97.31 89 VAL A O 1
ATOM 665 N N . PRO A 1 90 ? 13.666 -2.227 1.767 1.00 97.81 90 PRO A N 1
ATOM 666 C CA . PRO A 1 90 ? 14.807 -1.908 0.913 1.00 97.81 90 PRO A CA 1
ATOM 667 C C . PRO A 1 90 ? 14.350 -1.306 -0.417 1.00 97.81 90 PRO A C 1
ATOM 669 O O . PRO A 1 90 ? 13.421 -1.826 -1.043 1.00 97.81 90 PRO A O 1
ATOM 672 N N . GLN A 1 91 ? 15.012 -0.234 -0.853 1.00 97.62 91 GLN A N 1
ATOM 673 C CA . GLN A 1 91 ? 14.697 0.411 -2.121 1.00 97.62 91 GLN A CA 1
ATOM 674 C C . GLN A 1 91 ? 14.900 -0.568 -3.288 1.00 97.62 91 GLN A C 1
ATOM 676 O O . GLN A 1 91 ? 15.935 -1.227 -3.386 1.00 97.62 91 GLN A O 1
ATOM 681 N N . SER A 1 92 ? 13.908 -0.677 -4.169 1.00 97.31 92 SER A N 1
ATOM 682 C CA . SER A 1 92 ? 13.950 -1.545 -5.343 1.00 97.31 92 SER A CA 1
ATOM 683 C C . SER A 1 92 ? 12.964 -1.073 -6.404 1.00 97.31 92 SER A C 1
ATOM 685 O O . SER A 1 92 ? 11.751 -1.248 -6.279 1.00 97.31 92 SER A O 1
ATOM 687 N N . ASP A 1 93 ? 13.496 -0.532 -7.497 1.00 95.69 93 ASP A N 1
ATOM 688 C CA . ASP A 1 93 ? 12.687 -0.131 -8.649 1.00 95.69 93 ASP A CA 1
ATOM 689 C C . ASP A 1 93 ? 12.019 -1.325 -9.336 1.00 95.69 93 ASP A C 1
ATOM 691 O O . ASP A 1 93 ? 10.908 -1.194 -9.840 1.00 95.69 93 ASP A O 1
ATOM 695 N N . ILE A 1 94 ? 12.662 -2.498 -9.314 1.00 96.00 94 ILE A N 1
ATOM 696 C CA . ILE A 1 94 ? 12.107 -3.742 -9.870 1.00 96.00 94 ILE A CA 1
ATOM 697 C C . ILE A 1 94 ? 10.838 -4.127 -9.106 1.00 96.00 94 ILE A C 1
ATOM 699 O O . ILE A 1 94 ? 9.785 -4.343 -9.708 1.00 96.00 94 ILE A O 1
ATOM 703 N N . ASN A 1 95 ? 10.912 -4.141 -7.772 1.00 96.19 95 ASN A N 1
ATOM 704 C CA . ASN A 1 95 ? 9.758 -4.477 -6.943 1.00 96.19 95 ASN A CA 1
ATOM 705 C C . ASN A 1 95 ? 8.676 -3.393 -7.038 1.00 96.19 95 ASN A C 1
ATOM 707 O O . ASN A 1 95 ? 7.490 -3.713 -7.041 1.00 96.19 95 ASN A O 1
ATOM 711 N N . ALA A 1 96 ? 9.064 -2.117 -7.148 1.00 97.50 96 ALA A N 1
ATOM 712 C CA . ALA A 1 96 ? 8.118 -1.024 -7.353 1.00 97.50 96 ALA A CA 1
ATOM 713 C C . ALA A 1 96 ? 7.322 -1.206 -8.655 1.00 97.50 96 ALA A C 1
ATOM 715 O O . ALA A 1 96 ? 6.093 -1.155 -8.633 1.00 97.50 96 ALA A O 1
ATOM 716 N N . VAL A 1 97 ? 8.006 -1.489 -9.770 1.00 97.00 97 VAL A N 1
ATOM 717 C CA . VAL A 1 97 ? 7.380 -1.771 -11.073 1.00 97.00 97 VAL A CA 1
ATOM 718 C C . VAL A 1 97 ? 6.442 -2.971 -10.993 1.00 97.00 97 VAL A C 1
ATOM 720 O O . VAL A 1 97 ? 5.338 -2.911 -11.533 1.00 97.00 97 VAL A 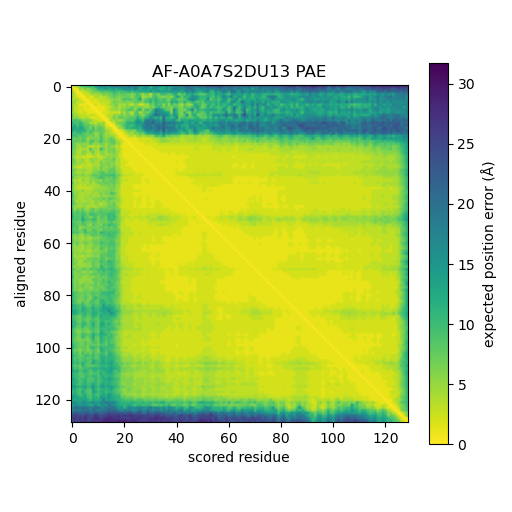O 1
ATOM 723 N N . GLU A 1 98 ? 6.836 -4.047 -10.310 1.00 96.75 98 GLU A N 1
ATOM 724 C CA . GLU A 1 98 ? 5.973 -5.216 -10.127 1.00 96.75 98 GLU A CA 1
ATOM 725 C C . GLU A 1 98 ? 4.671 -4.853 -9.396 1.00 96.75 98 GLU A C 1
ATOM 727 O O . GLU A 1 98 ? 3.580 -5.209 -9.853 1.00 96.75 98 GLU A O 1
ATOM 732 N N . MET A 1 99 ? 4.767 -4.105 -8.293 1.00 98.00 99 MET A N 1
ATOM 733 C CA . MET A 1 99 ? 3.588 -3.675 -7.541 1.00 98.00 99 MET A CA 1
ATOM 734 C C . MET A 1 99 ? 2.702 -2.735 -8.372 1.00 98.00 99 MET A C 1
ATOM 736 O O . MET A 1 99 ? 1.486 -2.932 -8.417 1.00 98.00 99 MET A O 1
ATOM 740 N N . TYR A 1 100 ? 3.288 -1.772 -9.096 1.00 97.81 100 TYR A N 1
ATOM 741 C CA . TYR A 1 100 ? 2.524 -0.876 -9.969 1.00 97.81 100 TYR A CA 1
ATOM 742 C C . TYR A 1 100 ? 1.823 -1.624 -11.101 1.00 97.81 100 TYR A C 1
ATOM 744 O O . TYR A 1 100 ? 0.652 -1.363 -11.344 1.00 97.81 100 TYR A O 1
ATOM 752 N N . ARG A 1 101 ? 2.474 -2.601 -11.746 1.00 96.88 101 ARG A N 1
ATOM 753 C CA . ARG A 1 101 ? 1.826 -3.452 -12.762 1.00 96.88 101 ARG A CA 1
ATOM 754 C C . ARG A 1 101 ? 0.624 -4.198 -12.186 1.00 96.88 101 ARG A C 1
ATOM 756 O O . ARG A 1 101 ? -0.431 -4.246 -12.806 1.00 96.88 101 ARG A O 1
ATOM 763 N N . ARG A 1 102 ? 0.757 -4.772 -10.987 1.00 97.50 102 ARG A N 1
ATOM 764 C CA . ARG A 1 102 ? -0.348 -5.484 -10.321 1.00 97.50 102 ARG A CA 1
ATOM 765 C C . ARG A 1 102 ? -1.524 -4.562 -9.977 1.00 97.50 102 ARG A C 1
ATOM 767 O O . ARG A 1 102 ? -2.665 -5.027 -10.035 1.00 97.50 102 ARG A O 1
ATOM 774 N N . ALA A 1 103 ? -1.253 -3.311 -9.602 1.00 96.94 103 ALA A N 1
ATOM 775 C CA . ALA A 1 103 ? -2.271 -2.293 -9.340 1.00 96.94 103 ALA A CA 1
ATOM 776 C C . ALA A 1 103 ? -2.924 -1.777 -10.639 1.00 96.94 103 ALA A C 1
ATOM 778 O O . ALA A 1 103 ? -4.143 -1.641 -10.701 1.00 96.94 103 ALA A O 1
ATOM 779 N N . ASP A 1 104 ? -2.136 -1.559 -11.694 1.00 95.56 104 ASP A N 1
ATOM 780 C CA . ASP A 1 104 ? -2.599 -1.154 -13.030 1.00 95.56 104 ASP A CA 1
ATOM 781 C C . ASP A 1 104 ? -3.548 -2.191 -13.648 1.00 95.56 104 ASP A C 1
ATOM 783 O O . ASP A 1 104 ? -4.641 -1.849 -14.090 1.00 95.56 104 ASP A O 1
ATOM 787 N N . LEU A 1 105 ? -3.223 -3.486 -13.534 1.00 96.25 105 LEU A N 1
ATOM 788 C CA . LEU A 1 105 ? -4.113 -4.588 -13.939 1.00 96.25 105 LEU A CA 1
ATOM 789 C C . LEU A 1 105 ? -5.475 -4.587 -13.220 1.00 96.25 105 LEU A C 1
ATOM 791 O O . LEU A 1 105 ? -6.391 -5.293 -13.636 1.00 96.25 105 LEU A O 1
ATOM 795 N N . ARG A 1 106 ? -5.610 -3.822 -12.132 1.00 94.38 106 ARG A N 1
ATOM 796 C CA . ARG A 1 106 ? -6.847 -3.634 -11.361 1.00 94.38 106 ARG A CA 1
ATOM 797 C C . ARG A 1 106 ? -7.462 -2.244 -11.558 1.00 94.38 106 ARG A C 1
ATOM 799 O O . ARG A 1 106 ? -8.382 -1.885 -10.833 1.00 94.38 106 ARG A O 1
ATOM 806 N N . GLY A 1 107 ? -6.973 -1.470 -12.526 1.00 92.88 107 GLY A N 1
ATOM 807 C CA . GLY A 1 107 ? -7.499 -0.154 -12.884 1.00 92.88 107 GLY A CA 1
ATOM 808 C C . GLY A 1 107 ? -7.011 1.000 -12.005 1.00 92.88 107 GLY A C 1
ATOM 809 O O . GLY A 1 107 ? -7.617 2.070 -12.030 1.00 92.88 107 GLY A O 1
ATOM 810 N N . HIS A 1 108 ? -5.940 0.827 -11.223 1.00 96.12 108 HIS A N 1
ATOM 811 C CA . HIS A 1 108 ? -5.428 1.906 -10.375 1.00 96.12 108 HIS A CA 1
ATOM 812 C C . HIS A 1 108 ? -4.684 2.970 -11.206 1.00 96.12 108 HIS A C 1
ATOM 814 O O . HIS A 1 108 ? -3.503 2.819 -11.531 1.00 96.12 108 HIS A O 1
ATOM 820 N N . ALA A 1 109 ? -5.348 4.092 -11.494 1.00 93.69 109 ALA A N 1
ATOM 821 C CA . ALA A 1 109 ? -4.834 5.152 -12.371 1.00 93.69 109 ALA A CA 1
ATOM 822 C C . ALA A 1 109 ? -3.460 5.708 -11.945 1.00 93.69 109 ALA A C 1
ATOM 824 O O . ALA A 1 109 ? -2.572 5.899 -12.774 1.00 93.69 109 ALA A O 1
ATOM 825 N N . GLY A 1 110 ? -3.229 5.905 -10.641 1.00 92.31 110 GLY A N 1
ATOM 826 C CA . GLY A 1 110 ? -1.928 6.375 -10.147 1.00 92.31 110 GLY A CA 1
ATOM 827 C C . GLY A 1 110 ? -0.786 5.387 -10.417 1.00 92.31 110 GLY A C 1
ATOM 828 O O . GLY A 1 110 ? 0.359 5.789 -10.623 1.00 92.31 110 GLY A O 1
ATOM 829 N N . ALA A 1 111 ? -1.099 4.088 -10.474 1.00 94.56 111 ALA A N 1
ATOM 830 C CA . ALA A 1 111 ? -0.111 3.052 -10.741 1.00 94.56 111 ALA A CA 1
ATOM 831 C C . ALA A 1 111 ? 0.245 3.023 -12.227 1.00 94.56 111 ALA A C 1
ATOM 833 O O . ALA A 1 111 ? 1.424 2.917 -12.550 1.00 94.56 111 ALA A O 1
ATOM 834 N N . GLN A 1 112 ? -0.742 3.215 -13.108 1.00 93.56 112 GLN A N 1
ATOM 835 C CA . GLN A 1 112 ? -0.529 3.382 -14.545 1.00 93.56 112 GLN A CA 1
ATOM 836 C C . GLN A 1 112 ? 0.422 4.553 -14.842 1.00 93.56 112 GLN A C 1
ATOM 838 O O . GLN A 1 112 ? 1.400 4.390 -15.574 1.00 93.56 112 GLN A O 1
ATOM 843 N N . CYS A 1 113 ? 0.191 5.718 -14.223 1.00 93.69 113 CYS A N 1
ATOM 844 C CA . CYS A 1 113 ? 1.055 6.892 -14.377 1.00 93.69 113 CYS A CA 1
ATOM 845 C C . CYS A 1 113 ? 2.486 6.624 -13.894 1.00 93.69 113 CYS A C 1
ATOM 847 O O . CYS A 1 113 ? 3.449 6.881 -14.620 1.00 93.69 113 CYS A O 1
ATOM 849 N N . ASN A 1 114 ? 2.638 6.064 -12.687 1.00 92.50 114 ASN A N 1
ATOM 850 C CA . ASN A 1 114 ? 3.954 5.722 -12.150 1.00 92.50 114 ASN A CA 1
ATOM 851 C C . ASN A 1 114 ? 4.662 4.680 -13.020 1.00 92.50 114 ASN A C 1
ATOM 853 O O . ASN A 1 114 ? 5.865 4.781 -13.233 1.00 92.50 114 ASN A O 1
ATOM 857 N N . LEU A 1 115 ? 3.937 3.701 -13.554 1.00 92.62 115 LEU A N 1
ATOM 858 C CA . LEU A 1 115 ? 4.503 2.691 -14.434 1.00 92.62 115 LEU A CA 1
ATOM 859 C C . LEU A 1 115 ? 5.005 3.309 -15.749 1.00 92.62 115 LEU A C 1
ATOM 861 O O . LEU A 1 115 ? 6.118 2.998 -16.170 1.00 92.62 115 LEU A O 1
ATOM 865 N N . GLY A 1 116 ? 4.241 4.228 -16.349 1.00 91.31 116 GLY A N 1
ATOM 866 C CA . GLY A 1 116 ? 4.670 5.002 -17.519 1.00 91.31 116 GLY A CA 1
ATOM 867 C C . GLY A 1 116 ? 5.968 5.772 -17.263 1.00 91.31 116 GLY A C 1
ATOM 868 O O . GLY A 1 116 ? 6.922 5.640 -18.029 1.00 91.31 116 GLY A O 1
ATOM 869 N N . PHE A 1 117 ? 6.047 6.471 -16.126 1.00 92.62 117 PHE A N 1
ATOM 870 C CA . PHE A 1 117 ? 7.261 7.175 -15.703 1.00 92.62 117 PHE A CA 1
ATOM 871 C C . PHE A 1 117 ? 8.468 6.232 -15.563 1.00 92.62 117 PHE A C 1
ATOM 873 O O . PHE A 1 117 ? 9.567 6.552 -16.023 1.00 92.62 117 PHE A O 1
ATOM 880 N N . MET A 1 118 ? 8.275 5.054 -14.955 1.00 92.62 118 MET A N 1
ATOM 881 C CA . MET A 1 118 ? 9.345 4.066 -14.777 1.00 92.62 118 MET A CA 1
ATOM 882 C C . MET A 1 118 ? 9.840 3.518 -16.125 1.00 92.62 118 MET A C 1
ATOM 884 O O . MET A 1 118 ? 11.050 3.389 -16.312 1.00 92.62 118 MET A O 1
ATOM 888 N N . TYR A 1 119 ? 8.943 3.259 -17.085 1.00 90.44 119 TYR A N 1
ATOM 889 C CA . TYR A 1 119 ? 9.322 2.825 -18.434 1.00 90.44 119 TYR A CA 1
ATOM 890 C C . TYR A 1 119 ? 10.094 3.891 -19.210 1.00 90.44 119 TYR A C 1
ATOM 892 O O . TYR A 1 119 ? 11.151 3.589 -19.764 1.00 90.44 119 TYR A O 1
ATOM 900 N N . GLU A 1 120 ? 9.600 5.129 -19.217 1.00 90.19 120 GLU A N 1
ATOM 901 C CA . GLU A 1 120 ? 10.237 6.258 -19.902 1.00 90.19 120 GLU A CA 1
ATOM 902 C C . GLU A 1 120 ? 11.695 6.435 -19.440 1.00 90.19 120 GLU A C 1
ATOM 904 O O . GLU A 1 120 ? 12.632 6.503 -20.243 1.00 90.19 120 GLU A O 1
ATOM 909 N N . HIS A 1 121 ? 11.909 6.382 -18.126 1.00 88.12 121 HIS A N 1
ATOM 910 C CA . HIS A 1 121 ? 13.219 6.591 -17.512 1.00 88.12 121 HIS A CA 1
ATOM 911 C C . HIS A 1 121 ? 14.057 5.307 -17.398 1.00 88.12 121 HIS A C 1
ATOM 913 O O . HIS A 1 121 ? 15.178 5.353 -16.897 1.00 88.12 121 HIS A O 1
ATOM 919 N N . GLY A 1 122 ? 13.550 4.158 -17.862 1.00 87.31 122 GLY A N 1
ATOM 920 C CA . GLY A 1 122 ? 14.248 2.871 -17.778 1.00 87.31 122 GLY A CA 1
ATOM 921 C C . GLY A 1 122 ? 14.502 2.380 -16.346 1.00 87.31 122 GLY A C 1
ATOM 922 O O . GLY A 1 122 ? 15.468 1.659 -16.109 1.00 87.31 122 GLY A O 1
ATOM 923 N N . ARG A 1 123 ? 13.670 2.776 -15.377 1.00 86.31 123 ARG A N 1
ATOM 924 C CA . ARG A 1 123 ? 13.798 2.379 -13.969 1.00 86.31 123 ARG A CA 1
ATOM 925 C C . ARG A 1 123 ? 13.089 1.054 -13.715 1.00 86.31 123 ARG A C 1
ATOM 927 O O . ARG A 1 123 ? 11.894 0.934 -13.959 1.00 86.31 123 ARG A O 1
ATOM 934 N N . GLY A 1 124 ? 13.807 0.061 -13.190 1.00 79.19 124 GLY A N 1
ATOM 935 C CA . GLY A 1 124 ? 13.212 -1.225 -12.794 1.00 79.19 124 GLY A CA 1
ATOM 936 C C . GLY A 1 124 ? 12.672 -2.071 -13.952 1.00 79.19 124 GLY A C 1
ATOM 937 O O . GLY A 1 124 ? 11.968 -3.050 -13.715 1.00 79.19 124 GLY A O 1
ATOM 938 N N . VAL A 1 125 ? 12.998 -1.711 -15.197 1.00 80.44 125 VAL A N 1
ATOM 939 C CA . VAL A 1 125 ? 12.615 -2.429 -16.415 1.00 80.44 125 VAL A CA 1
ATOM 940 C C . VAL A 1 125 ? 13.854 -2.674 -17.269 1.00 80.44 125 VAL A C 1
ATOM 942 O O . VAL A 1 125 ? 14.686 -1.785 -17.444 1.00 80.44 125 VAL A O 1
ATOM 945 N N . SER A 1 126 ? 13.993 -3.883 -17.808 1.00 68.69 126 SER A N 1
ATOM 946 C CA . SER A 1 126 ? 15.053 -4.189 -18.767 1.00 68.69 126 SER A CA 1
ATOM 947 C C . SER A 1 126 ? 14.791 -3.419 -20.062 1.00 68.69 126 SER A C 1
ATOM 949 O O . SER A 1 126 ? 13.806 -3.684 -20.750 1.00 68.69 126 SER A O 1
ATOM 951 N N . ARG A 1 127 ? 15.664 -2.462 -20.406 1.00 54.38 127 ARG A N 1
ATOM 952 C CA . ARG A 1 127 ? 15.705 -1.888 -21.758 1.00 54.38 127 ARG A CA 1
ATOM 953 C C . ARG A 1 127 ? 16.263 -2.955 -22.693 1.00 54.38 127 ARG A C 1
ATOM 955 O O . ARG A 1 127 ? 17.466 -3.195 -22.700 1.00 54.38 127 ARG A O 1
ATOM 962 N N . HIS A 1 128 ? 15.396 -3.617 -23.446 1.00 47.00 128 HIS A N 1
ATOM 963 C CA . HIS A 1 128 ? 15.842 -4.358 -24.618 1.00 47.00 128 HIS A CA 1
ATOM 964 C C . HIS A 1 128 ? 16.016 -3.346 -25.758 1.00 47.00 128 HIS A C 1
ATOM 966 O O . HIS A 1 128 ? 15.042 -2.701 -26.147 1.00 47.00 128 HIS A O 1
ATOM 972 N N . TYR A 1 129 ? 17.267 -3.156 -26.188 1.00 37.81 129 TYR A N 1
ATOM 973 C CA . TYR A 1 129 ? 17.646 -2.441 -27.412 1.00 37.81 129 TYR A CA 1
ATOM 974 C C . TYR A 1 129 ? 17.639 -3.400 -28.601 1.00 37.81 129 TYR A C 1
ATOM 976 O O . TYR A 1 129 ? 17.990 -4.585 -28.383 1.00 37.81 129 TYR A O 1
#

Nearest PDB structures (foldseek):
  6ok3-assembly1_B  TM=9.6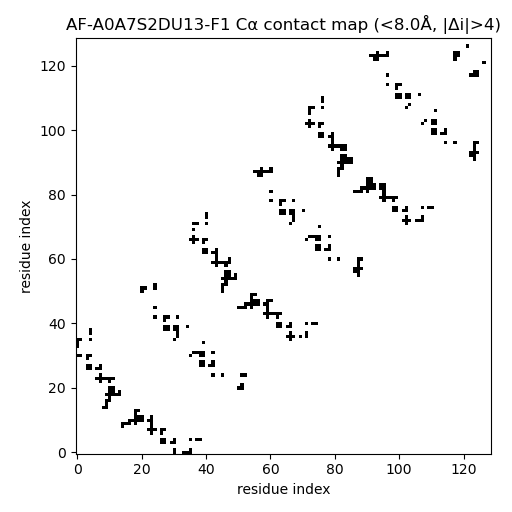32E-01  e=7.973E-08  Oxalobacter formigenes OXCC13
  8sxq-assembly2_B  TM=9.514E-01  e=7.594E-08  Legionella pneumophila
  4bwr-assembly1_A  TM=9.648E-01  e=1.576E-07  Escherichia coli CFT073
  6deh-assembly2_B  TM=9.414E-01  e=1.297E-07  Legionella pneumophila subsp. pneumophila str. Philadelphia 1
  1ouv-assembly1_A  TM=9.270E-01  e=5.069E-07  Helicobacter pylori 26695

Secondary structure (DSS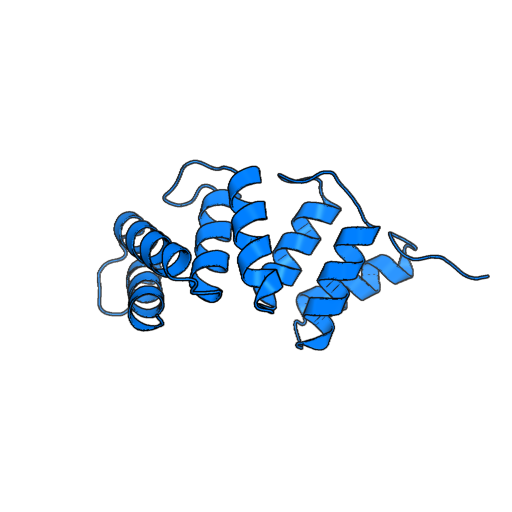P, 8-state):
-HHHHHHHHHHHHTSSS---HHHHHHHHHHHHHTT-HHHHHHHHHHHHHTSSS---HHHHHHHHHHHHHTT-HHHHHHHHHHHHHTSSS---HHHHHHHHHHHHTTT-HHHHHHHHHHHHTT-SS----